Protein AF-A0A183HU06-F1 (afdb_monomer)

Organism: NCBI:txid387005

Radius of gyration: 24.89 Å; Cα contacts (8 Å, |Δi|>4): 146; chains: 1; bounding box: 61×45×62 Å

pLDDT: mean 78.55, std 15.26, range [36.47, 95.75]

InterPro domains:
  IPR001423 Lysophospholipase patatin, conserved site [PS01237] (102-134)
  IPR002641 Patatin-like phospholipase domain [PF01734] (99-147)
  IPR002641 Patatin-like phospholipase domain [PS51635] (99-165)
  IPR016035 Acyl transferase/acyl hydrolase/lysophospholipase [SSF52151] (93-153)
  IPR050301 Neuropathy target esterase [PTHR14226] (78-150)
  IPR056556 Lysophospholipase NTE1-like, P-loop domain [PF24179] (11-94)

Nearest PDB structures (foldseek):
  3coz-assembly1_B  TM=2.320E-01  e=1.753E+00  unclassified
  5ucr-assembly1_B  TM=2.185E-01  e=4.418E+00  Neisseria gonorrhoeae NCCP11945
  2ayi-assembly1_A  TM=1.490E-01  e=8.551E+00  Thermus thermophilus

Mean predicted aligned error: 17.25 Å

Structure (mmCIF, N/CA/C/O backbone):
data_AF-A0A183HU06-F1
#
_entry.id   AF-A0A183HU06-F1
#
loop_
_atom_site.group_PDB
_atom_site.id
_atom_site.type_symbol
_atom_site.label_atom_id
_atom_site.label_alt_id
_atom_site.label_comp_id
_atom_site.label_asym_id
_atom_site.label_entity_id
_atom_site.label_seq_id
_atom_site.pdbx_PDB_ins_code
_atom_site.Cartn_x
_atom_site.Cartn_y
_atom_site.Cartn_z
_atom_site.occupancy
_atom_site.B_iso_or_equiv
_atom_site.auth_seq_id
_atom_site.auth_comp_id
_atom_site.auth_asym_id
_atom_site.auth_atom_id
_atom_site.pdbx_PDB_model_num
ATOM 1 N N . MET A 1 1 ? 5.490 24.966 -41.490 1.00 43.06 1 MET A N 1
ATOM 2 C CA . MET A 1 1 ? 5.183 23.607 -40.992 1.00 43.06 1 MET A CA 1
ATOM 3 C C . MET A 1 1 ? 6.131 23.224 -39.852 1.00 43.06 1 MET A C 1
ATOM 5 O O . MET A 1 1 ? 6.080 22.094 -39.391 1.00 43.06 1 MET A O 1
ATOM 9 N N . ASP A 1 2 ? 6.903 24.188 -39.329 1.00 42.41 2 ASP A N 1
ATOM 10 C CA . ASP A 1 2 ? 8.056 23.944 -38.453 1.00 42.41 2 ASP A CA 1
ATOM 11 C C . ASP A 1 2 ? 7.879 24.479 -37.019 1.00 42.41 2 ASP A C 1
ATOM 13 O O . ASP A 1 2 ? 8.761 24.301 -36.191 1.00 42.41 2 ASP A O 1
ATOM 17 N N . ASP A 1 3 ? 6.718 25.052 -36.679 1.00 45.28 3 ASP A N 1
ATOM 18 C CA . ASP A 1 3 ? 6.440 25.573 -35.326 1.00 45.28 3 ASP A CA 1
ATOM 19 C C . ASP A 1 3 ? 5.817 24.537 -34.368 1.00 45.28 3 ASP A C 1
ATOM 21 O O . ASP A 1 3 ? 5.579 24.827 -33.198 1.00 45.28 3 ASP A O 1
ATOM 25 N N . TYR A 1 4 ? 5.561 23.306 -34.829 1.00 44.25 4 TYR A N 1
ATOM 26 C CA . TYR A 1 4 ? 4.956 22.242 -34.008 1.00 44.25 4 TYR A CA 1
ATOM 27 C C . TYR A 1 4 ? 5.978 21.354 -33.280 1.00 44.25 4 TYR A C 1
ATOM 29 O O . TYR A 1 4 ? 5.588 20.410 -32.597 1.00 44.25 4 TYR A O 1
ATOM 37 N N . LEU A 1 5 ? 7.275 21.649 -33.415 1.00 45.00 5 LEU A N 1
ATOM 38 C CA . LEU A 1 5 ? 8.372 20.881 -32.813 1.00 45.00 5 LEU A CA 1
ATOM 39 C C . LEU A 1 5 ? 9.197 21.680 -31.796 1.00 45.00 5 LEU A C 1
ATOM 41 O O . LEU A 1 5 ? 10.279 21.235 -31.417 1.00 45.00 5 LEU A O 1
ATOM 45 N N . ASN A 1 6 ? 8.683 22.805 -31.287 1.00 43.12 6 ASN A N 1
ATOM 46 C CA . ASN A 1 6 ? 9.233 23.414 -30.074 1.00 43.12 6 ASN A CA 1
ATOM 47 C C . ASN A 1 6 ? 8.864 22.548 -28.860 1.00 43.12 6 ASN A C 1
ATOM 49 O O . ASN A 1 6 ? 7.941 22.828 -28.097 1.00 43.12 6 ASN A O 1
ATOM 53 N N . MET A 1 7 ? 9.586 21.436 -28.723 1.00 45.59 7 MET A N 1
ATOM 54 C CA . MET A 1 7 ? 9.678 20.674 -27.491 1.00 45.59 7 MET A CA 1
ATOM 55 C C . MET A 1 7 ? 10.305 21.579 -26.432 1.00 45.59 7 MET A C 1
ATOM 57 O O . MET A 1 7 ? 11.437 22.027 -26.588 1.00 45.59 7 MET A O 1
ATOM 61 N N . ASN A 1 8 ? 9.545 21.844 -25.369 1.00 48.81 8 ASN A N 1
ATOM 62 C CA . ASN A 1 8 ? 10.015 22.552 -24.185 1.00 48.81 8 ASN A CA 1
ATOM 63 C C . ASN A 1 8 ? 11.359 21.977 -23.713 1.00 48.81 8 ASN A C 1
ATOM 65 O O . ASN A 1 8 ? 11.453 20.789 -23.400 1.00 48.81 8 ASN A O 1
ATOM 69 N N . GLU A 1 9 ? 12.360 22.849 -23.616 1.00 49.59 9 GLU A N 1
ATOM 70 C CA . GLU A 1 9 ? 13.701 22.623 -23.058 1.00 49.59 9 GLU A CA 1
ATOM 71 C C . GLU A 1 9 ? 13.705 22.353 -21.537 1.00 49.59 9 GLU A C 1
ATOM 73 O O . GLU A 1 9 ? 14.687 22.620 -20.850 1.00 49.59 9 GLU A O 1
ATOM 78 N N . ASP A 1 10 ? 12.649 21.757 -20.985 1.00 50.03 10 ASP A N 1
ATOM 79 C CA . ASP A 1 10 ? 12.653 21.291 -19.602 1.00 50.03 10 ASP A CA 1
ATOM 80 C C . ASP A 1 10 ? 12.955 19.796 -19.576 1.00 50.03 10 ASP A C 1
ATOM 82 O O . ASP A 1 10 ? 12.103 18.930 -19.778 1.00 50.03 10 ASP A O 1
ATOM 86 N N . SER A 1 11 ? 14.223 19.510 -19.302 1.00 44.97 11 SER A N 1
ATOM 87 C CA . SER A 1 11 ? 14.819 18.204 -19.018 1.00 44.97 11 SER A CA 1
ATOM 88 C C . SER A 1 11 ? 14.269 17.549 -17.737 1.00 44.97 11 SER A C 1
ATOM 90 O O . SER A 1 11 ? 15.010 17.139 -16.844 1.00 44.97 11 SER A O 1
ATOM 92 N N . ILE A 1 12 ? 12.948 17.378 -17.656 1.00 51.47 12 ILE A N 1
ATOM 93 C CA . ILE A 1 12 ? 12.271 16.606 -16.616 1.00 51.47 12 ILE A CA 1
ATOM 94 C C . ILE A 1 12 ? 11.474 15.482 -17.288 1.00 51.47 12 ILE A C 1
ATOM 96 O O . ILE A 1 12 ? 10.495 15.708 -17.994 1.00 51.47 12 ILE A O 1
ATOM 100 N N . ARG A 1 13 ? 11.901 14.241 -17.023 1.00 57.41 13 ARG A N 1
ATOM 101 C CA . ARG A 1 13 ? 11.302 12.959 -17.444 1.00 57.41 13 ARG A CA 1
ATOM 102 C C . ARG A 1 13 ? 9.927 12.681 -16.797 1.00 57.41 13 ARG A C 1
ATOM 104 O O . ARG A 1 13 ? 9.704 11.578 -16.302 1.00 57.41 13 ARG A O 1
ATOM 111 N N . THR A 1 14 ? 9.024 13.655 -16.731 1.00 67.12 14 THR A N 1
ATOM 112 C CA . THR A 1 14 ? 7.747 13.492 -16.017 1.00 67.12 14 THR A CA 1
ATOM 113 C C . THR A 1 14 ? 6.574 13.542 -16.983 1.00 67.12 14 THR A C 1
ATOM 115 O O . THR A 1 14 ? 6.260 14.597 -17.532 1.00 67.12 14 THR A O 1
ATOM 118 N N . ASN A 1 15 ? 5.901 12.400 -17.141 1.00 80.94 15 ASN A N 1
ATOM 119 C CA . ASN A 1 15 ? 4.612 12.318 -17.821 1.00 80.94 15 ASN A CA 1
ATOM 120 C C . ASN A 1 15 ? 3.562 13.062 -16.997 1.00 80.94 15 ASN A C 1
ATOM 122 O O . ASN A 1 15 ? 3.365 12.773 -15.815 1.00 80.94 15 ASN A O 1
ATOM 126 N N . LYS A 1 16 ? 2.908 14.041 -17.619 1.00 84.31 16 LYS A N 1
ATOM 127 C CA . LYS A 1 16 ? 1.883 14.863 -16.974 1.00 84.31 16 LYS A CA 1
ATOM 128 C C . LYS A 1 16 ? 0.518 14.388 -17.449 1.00 84.31 16 LYS A C 1
ATOM 130 O O . LYS A 1 16 ? 0.150 14.626 -18.593 1.00 84.31 16 LYS A O 1
ATOM 135 N N . GLU A 1 17 ? -0.209 13.714 -16.570 1.00 89.88 17 GLU A N 1
ATOM 136 C CA . GLU A 1 17 ? -1.526 13.147 -16.866 1.00 89.88 17 GLU A CA 1
ATOM 137 C C . GLU A 1 17 ? -2.641 14.061 -16.349 1.00 89.88 17 GLU A C 1
ATOM 139 O O . GLU A 1 17 ? -2.621 14.491 -15.193 1.00 89.88 17 GLU A O 1
ATOM 144 N N . LEU A 1 18 ? -3.636 14.344 -17.190 1.00 90.06 18 LEU A N 1
ATOM 145 C CA . LEU A 1 18 ? -4.829 15.100 -16.806 1.00 90.06 18 LEU A CA 1
ATOM 146 C C . LEU A 1 18 ? -5.941 14.152 -16.337 1.00 90.06 18 LEU A C 1
ATOM 148 O O . LEU A 1 18 ? -6.414 13.324 -17.110 1.00 90.06 18 LEU A O 1
ATOM 152 N N . ILE A 1 19 ? -6.427 14.301 -15.103 1.00 92.12 19 ILE A N 1
ATOM 153 C CA . ILE A 1 19 ? -7.569 13.521 -14.597 1.00 92.12 19 ILE A CA 1
ATOM 154 C C . ILE A 1 19 ? -8.828 14.389 -14.603 1.00 92.12 19 ILE A C 1
ATOM 156 O O . ILE A 1 19 ? -8.932 15.364 -13.861 1.00 92.12 19 ILE A O 1
ATOM 160 N N . LEU A 1 20 ? -9.806 14.001 -15.419 1.00 90.50 20 LEU A N 1
ATOM 161 C CA . LEU A 1 20 ? -11.112 14.645 -15.516 1.00 90.50 20 LEU A CA 1
ATOM 162 C C . LEU A 1 20 ? -12.152 13.844 -14.729 1.00 90.50 20 LEU A C 1
ATOM 164 O O . LEU A 1 20 ? -12.424 12.680 -15.041 1.00 90.50 20 LEU A O 1
ATOM 168 N N . LEU A 1 21 ? -12.744 14.481 -13.719 1.00 90.88 21 LEU A N 1
ATOM 169 C CA . LEU A 1 21 ? -13.745 13.873 -12.844 1.00 90.88 21 LEU A CA 1
ATOM 170 C C . LEU A 1 21 ? -15.165 14.194 -13.322 1.00 90.88 21 LEU A C 1
ATOM 172 O O . LEU A 1 21 ? -15.484 15.344 -13.615 1.00 90.88 21 LEU A O 1
ATOM 176 N N . TRP A 1 22 ? -16.021 13.175 -13.359 1.00 90.56 22 TRP A N 1
ATOM 177 C CA . TRP A 1 22 ? -17.393 13.257 -13.863 1.00 90.56 22 TRP A CA 1
ATOM 178 C C . TRP A 1 22 ? -18.393 12.772 -12.827 1.00 90.56 22 TRP A C 1
ATOM 180 O O . TRP A 1 22 ? -18.127 11.788 -12.142 1.00 90.56 22 TRP A O 1
ATOM 190 N N . ASP A 1 23 ? -19.569 13.397 -12.756 1.00 88.69 23 ASP A N 1
ATOM 191 C CA . ASP A 1 23 ? -20.661 12.872 -11.931 1.00 88.69 23 ASP A CA 1
ATOM 192 C C . ASP A 1 23 ? -20.995 11.428 -12.334 1.00 88.69 23 ASP A C 1
ATOM 194 O O . ASP A 1 23 ? -20.928 11.068 -13.514 1.00 88.69 23 ASP A O 1
ATOM 198 N N . GLU A 1 24 ? -21.381 10.613 -11.358 1.00 85.94 24 GLU A N 1
ATOM 199 C CA . GLU A 1 24 ? -21.746 9.205 -11.520 1.00 85.94 24 GLU A CA 1
ATOM 200 C C . GLU A 1 24 ? -22.768 8.961 -12.642 1.00 85.94 24 GLU A C 1
ATOM 202 O O . GLU A 1 24 ? -22.688 7.958 -13.349 1.00 85.94 24 GLU A O 1
ATOM 207 N N . LYS A 1 25 ? -23.701 9.898 -12.850 1.00 87.44 25 LYS A N 1
ATOM 208 C CA . LYS A 1 25 ? -24.755 9.803 -13.870 1.00 87.44 25 LYS A CA 1
ATOM 209 C C . LYS A 1 25 ? -24.302 10.242 -15.262 1.00 87.44 25 LYS A C 1
ATOM 211 O O . LYS A 1 25 ? -25.086 10.169 -16.208 1.00 87.44 25 LYS A O 1
ATOM 216 N N . THR A 1 26 ? -23.069 10.722 -15.407 1.00 89.62 26 THR A N 1
ATOM 217 C CA . THR A 1 26 ? -22.538 11.199 -16.686 1.00 89.62 26 THR A CA 1
ATOM 218 C C . THR A 1 26 ? -22.440 10.039 -17.673 1.00 89.62 26 THR A C 1
ATOM 220 O O . THR A 1 26 ? -21.592 9.157 -17.531 1.00 89.62 26 THR A O 1
ATOM 223 N N . VAL A 1 27 ? -23.283 10.056 -18.706 1.00 88.12 27 VAL A N 1
ATOM 224 C CA . VAL A 1 27 ? -23.321 9.004 -19.735 1.00 88.12 27 VAL A CA 1
ATOM 225 C C . VAL A 1 27 ? -22.048 9.020 -20.582 1.00 88.12 27 VAL A C 1
ATOM 227 O O . VAL A 1 27 ? -21.428 7.977 -20.768 1.00 88.12 27 VAL A O 1
ATOM 230 N N . GLU A 1 28 ? -21.598 10.198 -21.007 1.00 88.94 28 GLU A N 1
ATOM 231 C CA . GLU A 1 28 ? -20.401 10.378 -21.831 1.00 88.94 28 GLU A CA 1
ATOM 232 C C . GLU A 1 28 ? -19.649 11.666 -21.444 1.00 88.94 28 GLU A C 1
ATOM 234 O O . GLU A 1 28 ? -20.293 12.674 -21.130 1.00 88.94 28 GLU A O 1
ATOM 239 N N . PRO A 1 29 ? -18.304 11.667 -21.453 1.00 87.62 29 PRO A N 1
ATOM 240 C CA . PRO A 1 29 ? -17.522 12.887 -21.295 1.00 87.62 29 PRO A CA 1
ATOM 241 C C . PRO A 1 29 ? -17.736 13.861 -22.454 1.00 87.62 29 PRO A C 1
ATOM 243 O O . PRO A 1 29 ? -17.844 13.452 -23.608 1.00 87.62 29 PRO A O 1
ATOM 246 N N . ARG A 1 30 ? -17.754 15.164 -22.163 1.00 87.38 30 ARG A N 1
ATOM 247 C CA . ARG A 1 30 ? -17.916 16.221 -23.175 1.00 87.38 30 ARG A CA 1
ATOM 248 C C . ARG A 1 30 ? -16.953 17.371 -22.916 1.00 87.38 30 ARG A C 1
ATOM 250 O O . ARG A 1 30 ? -16.527 17.582 -21.790 1.00 87.38 30 ARG A O 1
ATOM 257 N N . GLY A 1 31 ? -16.612 18.133 -23.948 1.00 87.00 31 GLY A N 1
ATOM 258 C CA . GLY A 1 31 ? -15.758 19.311 -23.781 1.00 87.00 31 GLY A CA 1
ATOM 259 C C . GLY A 1 31 ? -14.275 18.997 -23.519 1.00 87.00 31 GLY A C 1
ATOM 260 O O . GLY A 1 31 ? -13.529 19.850 -23.055 1.00 87.00 31 GLY A O 1
ATOM 261 N N . THR A 1 32 ? -13.838 17.752 -23.737 1.00 87.00 32 THR A N 1
ATOM 262 C CA . THR A 1 32 ? -12.461 17.306 -23.457 1.00 87.00 32 THR A CA 1
ATOM 263 C C . THR A 1 32 ? -11.444 18.008 -24.347 1.00 87.00 32 THR A C 1
ATOM 265 O O . THR A 1 32 ? -10.360 18.361 -23.893 1.00 87.00 32 THR A O 1
ATOM 268 N N . ILE A 1 33 ? -11.799 18.254 -25.609 1.00 84.38 33 ILE A N 1
ATOM 269 C CA . ILE A 1 33 ? -10.890 18.865 -26.578 1.00 84.38 33 ILE A CA 1
ATOM 270 C C . ILE A 1 33 ? -10.537 20.309 -26.199 1.00 84.38 33 ILE A C 1
ATOM 272 O O . ILE A 1 33 ? -9.423 20.753 -26.454 1.00 84.38 33 ILE A O 1
ATOM 276 N N . GLU A 1 34 ? -11.439 21.030 -25.538 1.00 85.56 34 GLU A N 1
ATOM 277 C CA . GLU A 1 34 ? -11.220 22.384 -25.029 1.00 85.56 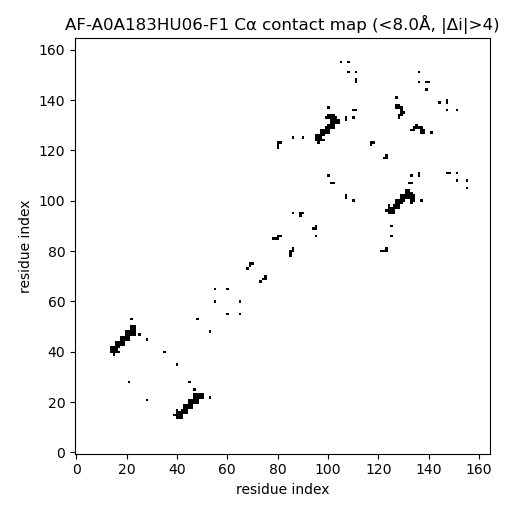34 GLU A CA 1
ATOM 278 C C . GLU A 1 34 ? -10.143 22.419 -23.942 1.00 85.56 34 GLU A C 1
ATOM 280 O O . GLU A 1 34 ? -9.350 23.355 -23.916 1.00 85.56 34 GLU A O 1
ATOM 285 N N . TRP A 1 35 ? -10.068 21.387 -23.097 1.00 80.81 35 TRP A N 1
ATOM 286 C CA . TRP A 1 35 ? -9.033 21.254 -22.066 1.00 80.81 35 TRP A CA 1
ATOM 287 C C . TRP A 1 35 ? -7.685 20.803 -22.625 1.00 80.81 35 TRP A C 1
ATOM 289 O O . TRP A 1 35 ? -6.645 21.127 -22.058 1.00 80.81 35 TRP A O 1
ATOM 299 N N . LEU A 1 36 ? -7.699 20.050 -23.726 1.00 82.56 36 LEU A N 1
ATOM 300 C CA . LEU A 1 36 ? -6.482 19.528 -24.344 1.00 82.56 36 LEU A CA 1
ATOM 301 C C . LEU A 1 36 ? -5.809 20.543 -25.276 1.00 82.56 36 LEU A C 1
ATOM 303 O O . LEU A 1 36 ? -4.585 20.523 -25.422 1.00 82.56 36 LEU A O 1
ATOM 307 N N . LYS A 1 37 ? -6.582 21.443 -25.895 1.00 85.19 37 LYS A N 1
ATOM 308 C CA . LYS A 1 37 ? -6.070 22.481 -26.802 1.00 85.19 37 LYS A CA 1
ATOM 309 C C . LYS A 1 37 ? -5.026 23.359 -26.106 1.00 85.19 37 LYS A C 1
ATOM 311 O O . LYS A 1 37 ? -5.327 24.040 -25.134 1.00 85.19 37 LYS A O 1
ATOM 316 N N . GLY A 1 38 ? -3.801 23.364 -26.637 1.00 78.88 38 GLY A N 1
ATOM 317 C CA . GLY A 1 38 ? -2.695 24.175 -26.112 1.00 78.88 38 GLY A CA 1
ATOM 318 C C . GLY A 1 38 ? -2.186 23.737 -24.734 1.00 78.88 38 GLY A C 1
ATOM 319 O O . GLY A 1 38 ? -1.414 24.462 -24.111 1.00 78.88 38 GLY A O 1
ATOM 320 N N . SER A 1 39 ? -2.621 22.574 -24.246 1.00 80.94 39 SER A N 1
ATOM 321 C CA . SER A 1 39 ? -2.152 22.019 -22.982 1.00 80.94 39 SER A CA 1
ATOM 322 C C . SER A 1 39 ? -0.835 21.260 -23.156 1.00 80.94 39 SER A C 1
ATOM 324 O O . SER A 1 39 ? -0.478 20.824 -24.248 1.00 80.94 39 SER A O 1
ATOM 326 N N . TRP A 1 40 ? -0.111 21.099 -22.054 1.00 82.56 40 TRP A N 1
ATOM 327 C CA . TRP A 1 40 ? 1.195 20.440 -21.982 1.00 82.56 40 TRP A CA 1
ATOM 328 C C . TRP A 1 40 ? 1.102 19.063 -21.299 1.00 82.56 40 TRP A C 1
ATOM 330 O O . TRP A 1 40 ? 2.073 18.584 -20.710 1.00 82.56 40 TRP A O 1
ATOM 340 N N . PHE A 1 41 ? -0.084 18.445 -21.343 1.00 85.94 41 PHE A N 1
ATOM 341 C CA . PHE A 1 41 ? -0.332 17.111 -20.796 1.00 85.94 41 PHE A CA 1
ATOM 342 C C . PHE A 1 41 ? 0.093 16.023 -21.789 1.00 85.94 41 PHE A C 1
ATOM 344 O O . PHE A 1 41 ? -0.154 16.122 -22.989 1.00 85.94 41 PHE A O 1
ATOM 351 N N . SER A 1 42 ? 0.721 14.973 -21.269 1.00 86.75 42 SER A N 1
ATOM 352 C CA . SER A 1 42 ? 1.155 13.783 -22.008 1.00 86.75 42 SER A CA 1
ATOM 353 C C . SER A 1 42 ? -0.003 12.822 -22.300 1.00 86.75 42 SER A C 1
ATOM 355 O O . SER A 1 42 ? 0.061 12.057 -23.260 1.00 86.75 42 SER A O 1
ATOM 357 N N . GLY A 1 43 ? -1.066 12.885 -21.496 1.00 85.94 43 GLY A N 1
ATOM 358 C CA . GLY A 1 43 ? -2.246 12.037 -21.598 1.00 85.94 43 GLY A CA 1
ATOM 359 C C . GLY A 1 43 ? -3.387 12.536 -20.710 1.00 85.94 43 GLY A C 1
ATOM 360 O O . GLY A 1 43 ? -3.280 13.567 -20.035 1.00 85.94 43 GLY A O 1
ATOM 361 N N . HIS A 1 44 ? -4.526 11.843 -20.770 1.00 91.06 44 HIS A N 1
ATOM 362 C CA . HIS A 1 44 ? -5.693 12.176 -19.961 1.00 91.06 44 HIS A CA 1
ATOM 363 C C . HIS A 1 44 ? -6.537 10.945 -19.610 1.00 91.06 44 HIS A C 1
ATOM 365 O O . HIS A 1 44 ? -6.636 9.986 -20.376 1.00 91.06 44 HIS A O 1
ATOM 371 N N . HIS A 1 45 ? -7.199 11.010 -18.456 1.00 92.06 45 HIS A N 1
ATOM 372 C CA . HIS A 1 45 ? -8.079 9.979 -17.926 1.00 92.06 45 HIS A CA 1
ATOM 373 C C . HIS A 1 45 ? -9.436 10.563 -17.552 1.00 92.06 45 HIS A C 1
ATOM 375 O O . HIS A 1 45 ? -9.540 11.672 -17.029 1.00 92.06 45 HIS A O 1
ATOM 381 N N . HIS A 1 46 ? -10.482 9.771 -17.764 1.00 92.75 46 HIS A N 1
ATOM 382 C CA . HIS A 1 46 ? -11.842 10.106 -17.371 1.00 92.75 46 HIS A CA 1
ATOM 383 C C . HIS A 1 46 ? -12.296 9.173 -16.260 1.00 92.75 46 HIS A C 1
ATOM 385 O O . HIS A 1 46 ? -12.337 7.958 -16.448 1.00 92.75 46 HIS A O 1
ATOM 391 N N . ILE A 1 47 ? -12.658 9.741 -15.112 1.00 92.44 47 ILE A N 1
ATOM 392 C CA . ILE A 1 47 ? -13.114 8.976 -13.953 1.00 92.44 47 ILE A CA 1
ATOM 393 C C . ILE A 1 47 ? -14.509 9.455 -13.573 1.00 92.44 47 ILE A C 1
ATOM 395 O O . ILE A 1 47 ? -14.715 10.634 -13.290 1.00 92.44 47 ILE A O 1
ATOM 399 N N . ARG A 1 48 ? -15.477 8.534 -13.542 1.00 91.56 48 ARG A N 1
ATOM 400 C CA . ARG A 1 48 ? -16.767 8.794 -12.896 1.00 91.56 48 ARG A CA 1
ATOM 401 C C . ARG A 1 48 ? -16.590 8.681 -11.389 1.00 91.56 48 ARG A C 1
ATOM 403 O O . ARG A 1 48 ? -16.078 7.676 -10.900 1.00 91.56 48 ARG A O 1
ATOM 410 N N . ILE A 1 49 ? -17.022 9.699 -10.661 1.00 87.25 49 ILE A N 1
ATOM 411 C CA . ILE A 1 49 ? -16.942 9.752 -9.207 1.00 87.25 49 ILE A CA 1
ATOM 412 C C . ILE A 1 49 ? -18.315 9.495 -8.598 1.00 87.25 49 ILE A C 1
ATOM 414 O O . ILE A 1 49 ? -19.326 10.033 -9.039 1.00 87.25 49 ILE A O 1
ATOM 418 N N . HIS A 1 50 ? -18.346 8.649 -7.570 1.00 82.56 50 HIS A N 1
ATOM 419 C CA . HIS A 1 50 ? -19.573 8.308 -6.855 1.00 82.56 50 HIS A CA 1
ATOM 420 C C . HIS A 1 50 ? -20.181 9.558 -6.208 1.00 82.56 50 HIS A C 1
ATOM 422 O O . HIS A 1 50 ? -19.438 10.402 -5.693 1.00 82.56 50 HIS A O 1
ATOM 428 N N . LYS A 1 51 ? -21.518 9.642 -6.126 1.00 83.62 51 LYS A N 1
ATOM 429 C CA . LYS A 1 51 ? -22.251 10.798 -5.555 1.00 83.62 51 LYS A CA 1
ATOM 430 C C . LYS A 1 51 ? -21.702 11.311 -4.212 1.00 83.62 51 LYS A C 1
ATOM 432 O O . LYS A 1 51 ? -21.756 12.501 -3.921 1.00 83.62 51 LYS A O 1
ATOM 437 N N . ARG A 1 52 ? -21.108 10.422 -3.406 1.00 80.88 52 ARG A N 1
ATOM 438 C CA . ARG A 1 52 ? -20.481 10.739 -2.107 1.00 80.88 52 ARG A CA 1
ATOM 439 C C . ARG A 1 52 ? -19.300 11.720 -2.182 1.00 80.88 52 ARG A C 1
ATOM 441 O O . ARG A 1 52 ? -18.949 12.331 -1.177 1.00 80.88 52 ARG A O 1
ATOM 448 N N . MET A 1 53 ? -18.657 11.833 -3.342 1.00 78.94 53 MET A N 1
ATOM 449 C CA . MET A 1 53 ? -17.530 12.746 -3.560 1.00 78.94 53 MET A CA 1
ATOM 450 C C . MET A 1 53 ? -18.000 14.164 -3.900 1.00 78.94 53 MET A C 1
ATOM 452 O O . MET A 1 53 ? -17.279 15.117 -3.635 1.00 78.94 53 MET A O 1
ATOM 456 N N . VAL A 1 54 ? -19.221 14.308 -4.430 1.00 82.62 54 VAL A N 1
ATOM 457 C CA . VAL A 1 54 ? -19.804 15.590 -4.872 1.00 82.62 54 VAL A CA 1
ATOM 458 C C . VAL A 1 54 ? -20.966 16.072 -4.000 1.00 82.62 54 VAL A C 1
ATOM 460 O O . VAL A 1 54 ? -21.514 17.142 -4.237 1.00 82.62 54 VAL A O 1
ATOM 463 N N . GLN A 1 55 ? -21.345 15.312 -2.969 1.00 84.00 55 GLN A N 1
ATOM 464 C CA . GLN A 1 55 ? -22.464 15.650 -2.078 1.00 84.00 55 GLN A CA 1
ATOM 465 C C . GLN A 1 55 ? -22.199 16.856 -1.161 1.00 84.00 55 GLN A C 1
ATOM 467 O O . GLN A 1 55 ? -23.122 17.363 -0.524 1.00 84.00 55 GLN A O 1
ATOM 472 N N . TRP A 1 56 ? -20.946 17.302 -1.055 1.00 86.75 56 TRP A N 1
ATOM 473 C CA . TRP A 1 56 ? -20.537 18.322 -0.096 1.00 86.75 56 TRP A CA 1
ATOM 474 C C . TRP A 1 56 ? -20.714 19.728 -0.657 1.00 86.75 56 TRP A C 1
ATOM 476 O O . TRP A 1 56 ? -20.153 20.086 -1.691 1.00 86.75 56 TRP A O 1
ATOM 486 N N . ASN A 1 57 ? -21.439 20.571 0.076 1.00 89.06 57 ASN A N 1
ATOM 487 C CA . ASN A 1 57 ? -21.434 22.003 -0.184 1.00 89.06 57 ASN A CA 1
ATOM 488 C C . ASN A 1 57 ? -20.239 22.638 0.534 1.00 89.06 57 ASN A C 1
ATOM 490 O O . ASN A 1 57 ? -20.338 22.990 1.707 1.00 89.06 57 ASN A O 1
ATOM 494 N N . LEU A 1 58 ? -19.131 22.820 -0.186 1.00 83.94 58 LEU A N 1
ATOM 495 C CA . LEU A 1 58 ? -17.871 23.340 0.366 1.00 83.94 58 LEU A CA 1
ATOM 496 C C . LEU A 1 58 ? -17.962 24.780 0.905 1.00 83.94 58 LEU A C 1
ATOM 498 O O . LEU A 1 58 ? -17.065 25.228 1.606 1.00 83.94 58 LEU A O 1
ATOM 502 N N . LYS A 1 59 ? -19.049 25.516 0.626 1.00 89.06 59 LYS A N 1
ATOM 503 C CA . LYS A 1 59 ? -19.311 26.823 1.260 1.00 89.06 59 LYS A CA 1
ATOM 504 C C . LYS A 1 59 ? -19.926 26.699 2.659 1.00 89.06 59 LYS A C 1
ATOM 506 O O . LYS A 1 59 ? -20.031 27.700 3.358 1.00 89.06 59 LYS A O 1
ATOM 511 N N . LYS A 1 60 ? -20.409 25.509 3.027 1.00 90.12 60 LYS A N 1
ATOM 512 C CA . LYS A 1 60 ? -21.157 25.237 4.266 1.00 90.12 60 LYS A CA 1
ATOM 513 C C . LYS A 1 60 ? -20.524 24.158 5.146 1.00 90.12 60 LYS A C 1
ATOM 515 O O . LYS A 1 60 ? -20.965 24.000 6.276 1.00 90.12 60 LYS A O 1
ATOM 520 N N . VAL A 1 61 ? -19.567 23.399 4.621 1.00 89.06 61 VAL A N 1
ATOM 521 C CA . VAL A 1 61 ? -18.974 22.229 5.278 1.00 89.06 61 VAL A CA 1
ATOM 522 C C . VAL A 1 61 ? -17.459 22.374 5.233 1.00 89.06 61 VAL A C 1
ATOM 524 O O . VAL A 1 61 ? -16.910 22.660 4.167 1.00 89.06 61 VAL A O 1
ATOM 527 N N . SER A 1 62 ? -16.801 22.200 6.378 1.00 90.69 62 SER A N 1
ATOM 528 C CA . SER A 1 62 ? -15.342 22.230 6.476 1.00 90.69 62 SER A CA 1
ATOM 529 C C . SER A 1 62 ? -14.726 20.877 6.109 1.00 90.69 62 SER A C 1
ATOM 531 O O . SER A 1 62 ? -15.392 19.843 6.136 1.00 90.69 62 SER A O 1
ATOM 533 N N . GLU A 1 63 ? -13.431 20.862 5.797 1.00 86.56 63 GLU A N 1
ATOM 534 C CA . GLU A 1 63 ? -12.692 19.618 5.550 1.00 86.56 63 GLU A CA 1
ATOM 535 C C . GLU A 1 63 ? -12.769 18.655 6.746 1.00 86.56 63 GLU A C 1
ATOM 537 O O . GLU A 1 63 ? -13.018 17.464 6.564 1.00 86.56 63 GLU A O 1
ATOM 542 N N . SER A 1 64 ? -12.663 19.173 7.974 1.00 87.88 64 SER A N 1
ATOM 543 C CA . SER A 1 64 ? -12.784 18.375 9.200 1.00 87.88 64 SER A CA 1
ATOM 544 C C . SER A 1 64 ? -14.149 17.709 9.359 1.00 87.88 64 SER A C 1
ATOM 546 O O . SER A 1 64 ? -14.215 16.576 9.833 1.00 87.88 64 SER A O 1
ATOM 548 N N . ASP A 1 65 ? -15.232 18.365 8.934 1.00 87.88 65 ASP A N 1
ATOM 549 C CA . ASP A 1 65 ? -16.578 17.780 8.985 1.00 87.88 65 ASP A CA 1
ATOM 550 C C . ASP A 1 65 ? -16.699 16.609 8.001 1.00 87.88 65 ASP A C 1
ATOM 552 O O . ASP A 1 65 ? -17.286 15.572 8.319 1.00 87.88 65 ASP A O 1
ATOM 556 N N . ILE A 1 66 ? -16.102 16.757 6.812 1.00 86.94 66 ILE A N 1
ATOM 557 C CA . ILE A 1 66 ? -16.067 15.710 5.787 1.00 86.94 66 ILE A CA 1
ATOM 558 C C . ILE A 1 66 ? -15.274 14.509 6.307 1.00 86.94 66 ILE A C 1
ATOM 560 O O . ILE A 1 66 ? -15.781 13.388 6.271 1.00 86.94 66 ILE A O 1
ATOM 564 N N . VAL A 1 67 ? -14.064 14.731 6.828 1.00 83.81 67 VAL A N 1
ATOM 565 C CA . VAL A 1 67 ? -13.216 13.666 7.392 1.00 83.81 67 VAL A CA 1
ATOM 566 C C . VAL A 1 67 ? -13.940 12.946 8.530 1.00 83.81 67 VAL A C 1
ATOM 568 O O . VAL A 1 67 ? -14.078 11.724 8.478 1.00 83.81 67 VAL A O 1
ATOM 571 N N . SER A 1 68 ? -14.508 13.694 9.482 1.00 84.06 68 SER A N 1
ATOM 572 C CA . SER A 1 68 ? -15.246 13.133 10.623 1.00 84.06 68 SER A CA 1
ATOM 573 C C . SER A 1 68 ? -16.434 12.278 10.175 1.00 84.06 68 SER A C 1
ATOM 575 O O . SER A 1 68 ? -16.665 11.194 10.711 1.00 84.06 68 SER A O 1
ATOM 577 N N . TYR A 1 69 ? -17.179 12.723 9.156 1.00 83.56 69 TYR A N 1
ATOM 578 C CA . TYR A 1 69 ? -18.272 11.938 8.587 1.00 83.56 69 TYR A CA 1
ATOM 579 C C . TYR A 1 69 ? -17.779 10.599 8.034 1.00 83.56 69 TYR A C 1
ATOM 581 O O . TYR A 1 69 ? -18.392 9.567 8.313 1.00 83.56 69 TYR A O 1
ATOM 589 N N . TYR A 1 70 ? -16.690 10.595 7.262 1.00 78.81 70 TYR A N 1
ATOM 590 C CA . TYR A 1 70 ? -16.139 9.360 6.708 1.00 78.81 70 TYR A CA 1
ATOM 591 C 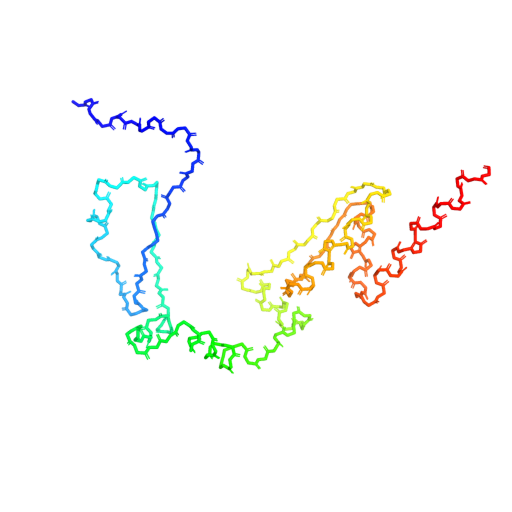C . TYR A 1 70 ? -15.611 8.436 7.809 1.00 78.81 70 TYR A C 1
ATOM 593 O O . TYR A 1 70 ? -15.902 7.244 7.766 1.00 78.81 70 TYR A O 1
ATOM 601 N N . GLU A 1 71 ? -14.918 8.964 8.816 1.00 78.56 71 GLU A N 1
ATOM 602 C CA . GLU A 1 71 ? -14.434 8.183 9.960 1.00 78.56 71 GLU A CA 1
ATOM 603 C C . GLU A 1 71 ? -15.569 7.509 10.734 1.00 78.56 71 GLU A C 1
ATOM 605 O O . GLU A 1 71 ? -15.479 6.329 11.057 1.00 78.56 71 GLU A O 1
ATOM 610 N N . GLN A 1 72 ? -16.670 8.222 10.973 1.00 77.94 72 GLN A N 1
ATOM 611 C CA . GLN A 1 72 ? -17.788 7.710 11.769 1.00 77.94 72 GLN A CA 1
ATOM 612 C C . GLN A 1 72 ? -18.744 6.809 10.977 1.00 77.94 72 GLN A C 1
ATOM 614 O O . GLN A 1 72 ? -19.287 5.855 11.529 1.00 77.94 72 GLN A O 1
ATOM 619 N N . ASN A 1 73 ? -18.973 7.102 9.692 1.00 71.44 73 ASN A N 1
ATOM 620 C CA . ASN A 1 73 ? -20.053 6.479 8.914 1.00 71.44 73 ASN A CA 1
ATOM 621 C C . ASN A 1 73 ? -19.561 5.501 7.844 1.00 71.44 73 ASN A C 1
ATOM 623 O O . ASN A 1 73 ? -20.345 4.689 7.359 1.00 71.44 73 ASN A O 1
ATOM 627 N N . ILE A 1 74 ? -18.290 5.585 7.440 1.00 66.56 74 ILE A N 1
ATOM 628 C CA . ILE A 1 74 ? -17.720 4.735 6.381 1.00 66.56 74 ILE A CA 1
ATOM 629 C C . ILE A 1 74 ? -16.573 3.881 6.921 1.00 66.56 74 ILE A C 1
ATOM 631 O O . ILE A 1 74 ? -16.498 2.696 6.610 1.00 66.56 74 ILE A O 1
ATOM 635 N N . TYR A 1 75 ? -15.722 4.454 7.770 1.00 64.31 75 TYR A N 1
ATOM 636 C CA . TYR A 1 75 ? -14.597 3.778 8.417 1.00 64.31 75 TYR A CA 1
ATOM 637 C C . TYR A 1 75 ? -14.888 3.419 9.884 1.00 64.31 75 TYR A C 1
ATOM 639 O O . TYR A 1 75 ? -13.966 3.114 10.633 1.00 64.31 75 TYR A O 1
ATOM 647 N N . GLY A 1 76 ? -16.167 3.427 10.290 1.00 51.50 76 GLY A N 1
ATOM 648 C CA . GLY A 1 76 ? -16.608 3.322 11.691 1.00 51.50 76 GLY A CA 1
ATOM 649 C C . GLY A 1 76 ? -16.236 2.022 12.414 1.00 51.50 76 GLY A C 1
ATOM 650 O O . GLY A 1 76 ? -16.393 1.922 13.628 1.00 51.50 76 GLY A O 1
ATOM 651 N N . GLY A 1 77 ? -15.702 1.033 11.700 1.00 56.00 77 GLY A N 1
ATOM 652 C CA . GLY A 1 77 ? -14.973 -0.076 12.301 1.00 56.00 77 GLY A CA 1
ATOM 653 C C . GLY A 1 77 ? -13.506 -0.003 11.904 1.00 56.00 77 GLY A C 1
ATOM 654 O O . GLY A 1 77 ? -13.202 0.172 10.724 1.00 56.00 77 GLY A O 1
ATOM 655 N N . LYS A 1 78 ? -12.590 -0.237 12.858 1.00 49.94 78 LYS A N 1
ATOM 656 C CA . LYS A 1 78 ? -11.246 -0.720 12.513 1.00 49.94 78 LYS A CA 1
ATOM 657 C C . LYS A 1 78 ? -11.451 -1.948 11.635 1.00 49.94 78 LYS A C 1
ATOM 659 O O . LYS A 1 78 ? -11.827 -3.004 12.140 1.00 49.94 78 LYS A O 1
ATOM 664 N N . VAL A 1 79 ? -11.250 -1.798 10.328 1.00 47.97 79 VAL A N 1
ATOM 665 C CA . VAL A 1 79 ? -11.116 -2.945 9.440 1.00 47.97 79 VAL A CA 1
ATOM 666 C C . VAL A 1 79 ? -9.964 -3.726 10.028 1.00 47.97 79 VAL A C 1
ATOM 668 O O . VAL A 1 79 ? -8.835 -3.235 10.066 1.00 47.97 79 VAL A O 1
ATOM 671 N N . ASP A 1 80 ? -10.263 -4.900 10.568 1.00 58.28 80 ASP A N 1
ATOM 672 C CA . ASP A 1 80 ? -9.218 -5.793 11.010 1.00 58.28 80 ASP A CA 1
ATOM 673 C C . ASP A 1 80 ? -8.419 -6.146 9.755 1.00 58.28 80 ASP A C 1
ATOM 675 O O . ASP A 1 80 ? -8.871 -6.892 8.879 1.00 58.28 80 ASP A O 1
ATOM 679 N N . SER A 1 81 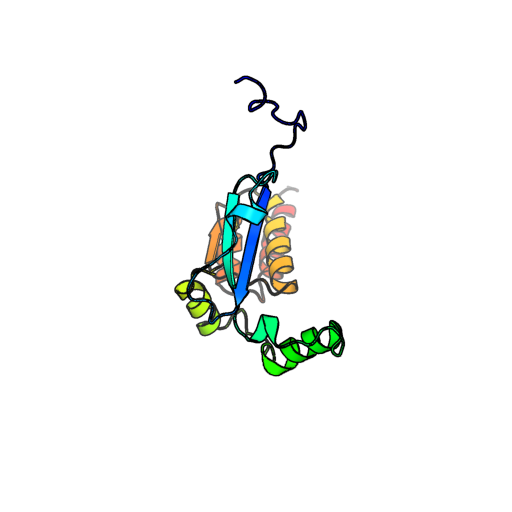? -7.254 -5.513 9.622 1.00 56.53 81 SER A N 1
ATOM 680 C CA . SER A 1 81 ? -6.344 -5.706 8.500 1.00 56.53 81 SER A CA 1
ATOM 681 C C . SER A 1 81 ? -5.888 -7.162 8.419 1.00 56.53 81 SER A C 1
ATOM 683 O O . SER A 1 81 ? -5.488 -7.605 7.339 1.00 56.53 81 SER A O 1
ATOM 685 N N . ARG A 1 82 ? -6.028 -7.914 9.522 1.00 59.91 82 ARG A N 1
ATOM 686 C CA . ARG A 1 82 ? -5.745 -9.343 9.645 1.0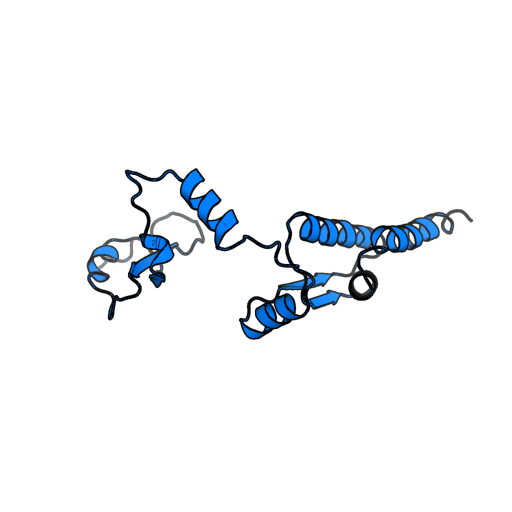0 59.91 82 ARG A CA 1
ATOM 687 C C . ARG A 1 82 ? -6.962 -10.240 9.418 1.00 59.91 82 ARG A C 1
ATOM 689 O O . ARG A 1 82 ? -6.755 -11.441 9.275 1.00 59.91 82 ARG A O 1
ATOM 696 N N . SER A 1 83 ? -8.183 -9.702 9.342 1.00 74.50 83 SER A N 1
ATOM 697 C CA . SER A 1 83 ? -9.374 -10.515 9.079 1.00 74.50 83 SER A CA 1
ATOM 698 C C . SER A 1 83 ? -9.244 -11.213 7.730 1.00 74.50 83 SER A C 1
ATOM 700 O O . SER A 1 83 ? -8.978 -10.574 6.706 1.00 74.50 83 SER A O 1
ATOM 702 N N . ASP A 1 84 ? -9.478 -12.523 7.724 1.00 79.81 84 ASP A N 1
ATOM 703 C CA . ASP A 1 84 ? -9.436 -13.335 6.509 1.00 79.81 84 ASP A CA 1
ATOM 704 C C . ASP A 1 84 ? -10.425 -12.827 5.457 1.00 79.81 84 ASP A C 1
ATOM 706 O O . ASP A 1 84 ? -10.111 -12.832 4.270 1.00 79.81 84 ASP A O 1
ATOM 710 N N . PHE A 1 85 ? -11.572 -12.281 5.874 1.00 82.88 85 PHE A N 1
ATOM 711 C CA . PHE A 1 85 ? -12.522 -11.644 4.960 1.00 82.88 85 PHE A CA 1
ATOM 712 C C . PHE A 1 85 ? -11.954 -10.375 4.325 1.00 82.88 85 PHE A C 1
ATOM 714 O O . PHE A 1 85 ? -12.091 -10.189 3.117 1.00 82.88 85 PHE A O 1
ATOM 721 N N . SER A 1 86 ? -11.276 -9.525 5.101 1.00 83.38 86 SER A N 1
ATOM 722 C CA . SER A 1 86 ? -10.602 -8.331 4.577 1.00 83.38 86 SER A CA 1
ATOM 723 C C . SER A 1 86 ? -9.485 -8.704 3.598 1.00 83.38 86 SER A C 1
ATOM 725 O O . SER A 1 86 ? -9.344 -8.067 2.553 1.00 83.38 86 SER A O 1
ATOM 727 N N . ARG A 1 87 ? -8.712 -9.757 3.903 1.00 84.06 87 ARG A N 1
ATOM 728 C CA . ARG A 1 87 ? -7.663 -10.293 3.020 1.00 84.06 87 ARG A CA 1
ATOM 729 C C . ARG A 1 87 ? -8.261 -10.843 1.725 1.00 84.06 87 ARG A C 1
ATOM 731 O O . ARG A 1 87 ? -7.812 -10.479 0.641 1.00 84.06 87 ARG A O 1
ATOM 738 N N . LEU A 1 88 ? -9.313 -11.656 1.821 1.00 87.12 88 LEU A N 1
ATOM 739 C CA . LEU A 1 88 ? -10.029 -12.190 0.661 1.00 87.12 88 LEU A CA 1
ATOM 740 C C . LEU A 1 88 ? -10.623 -11.073 -0.200 1.00 87.12 88 LEU A C 1
ATOM 742 O O . LEU A 1 88 ? -10.467 -11.105 -1.416 1.00 87.12 88 LEU A O 1
ATOM 746 N N . ALA A 1 89 ? -11.241 -10.057 0.403 1.00 87.19 89 ALA A N 1
ATOM 747 C CA . ALA A 1 89 ? -11.773 -8.911 -0.327 1.00 87.19 89 ALA A CA 1
ATOM 748 C C . ALA A 1 89 ? -10.670 -8.173 -1.101 1.00 87.19 89 ALA A C 1
ATOM 750 O O . ALA A 1 89 ? -10.857 -7.855 -2.275 1.00 87.19 89 ALA A O 1
ATOM 751 N N . ARG A 1 90 ? -9.497 -7.949 -0.493 1.00 90.25 90 ARG A N 1
ATOM 752 C CA . ARG A 1 90 ? -8.348 -7.344 -1.188 1.00 90.25 90 ARG A CA 1
ATOM 753 C C . ARG A 1 90 ? -7.847 -8.207 -2.343 1.00 90.25 90 ARG A C 1
ATOM 755 O O . ARG A 1 90 ? -7.607 -7.672 -3.419 1.00 90.25 90 ARG A O 1
ATOM 762 N N . ILE A 1 91 ? -7.764 -9.525 -2.164 1.00 87.06 91 ILE A N 1
ATOM 763 C CA . ILE A 1 91 ? -7.379 -10.458 -3.236 1.00 87.06 91 ILE A CA 1
ATOM 764 C C . ILE A 1 91 ? -8.385 -10.409 -4.392 1.00 87.06 91 ILE A C 1
ATOM 766 O O . ILE A 1 91 ? -7.994 -10.208 -5.538 1.00 87.06 91 ILE A O 1
ATOM 770 N N . LEU A 1 92 ? -9.680 -10.536 -4.097 1.00 89.88 92 LEU A N 1
ATOM 771 C CA . LEU A 1 92 ? -10.741 -10.578 -5.108 1.00 89.88 92 LEU A CA 1
ATOM 772 C C . LEU A 1 92 ? -10.918 -9.250 -5.851 1.00 89.88 92 LEU A C 1
ATOM 774 O O . LEU A 1 92 ? -11.345 -9.243 -7.001 1.00 89.88 92 LEU A O 1
ATOM 778 N N . THR A 1 93 ? -10.588 -8.130 -5.208 1.00 90.44 93 THR A N 1
ATOM 779 C CA . THR A 1 93 ? -10.673 -6.790 -5.809 1.00 90.44 93 THR A CA 1
ATOM 780 C C . THR A 1 93 ? -9.369 -6.327 -6.458 1.00 90.44 93 THR A C 1
ATOM 782 O O . THR A 1 93 ? -9.324 -5.215 -6.976 1.00 90.44 93 THR A O 1
ATOM 785 N N . GLY A 1 94 ? -8.312 -7.149 -6.444 1.00 86.31 94 GLY A N 1
ATOM 786 C CA . GLY A 1 94 ? -7.011 -6.794 -7.022 1.00 86.31 94 GLY A CA 1
ATOM 787 C C . GLY A 1 94 ? -6.216 -5.754 -6.220 1.00 86.31 94 GLY A C 1
ATOM 788 O O . GLY A 1 94 ? -5.297 -5.149 -6.756 1.00 86.31 94 GLY A O 1
ATOM 789 N N . ASN A 1 95 ? -6.550 -5.554 -4.943 1.00 87.75 95 ASN A N 1
ATOM 790 C CA . ASN A 1 95 ? -5.907 -4.602 -4.027 1.00 87.75 95 ASN A CA 1
ATOM 791 C C . ASN A 1 95 ? -5.022 -5.297 -2.973 1.00 87.75 95 ASN A C 1
ATOM 793 O O . ASN A 1 95 ? -4.751 -4.725 -1.917 1.00 87.75 95 ASN A O 1
ATOM 797 N N . ALA A 1 96 ? -4.635 -6.553 -3.208 1.00 89.94 96 ALA A N 1
ATOM 798 C CA . ALA A 1 96 ? -3.786 -7.301 -2.288 1.00 89.94 96 ALA A CA 1
ATOM 799 C C . ALA A 1 96 ? -2.359 -6.742 -2.256 1.00 89.94 96 ALA A C 1
ATOM 801 O O . ALA A 1 96 ? -1.793 -6.392 -3.292 1.00 89.94 96 ALA A O 1
ATOM 802 N N . ILE A 1 97 ? -1.763 -6.709 -1.064 1.00 91.81 97 ILE A N 1
ATOM 803 C CA . ILE A 1 97 ? -0.395 -6.227 -0.854 1.00 91.81 97 ILE A CA 1
ATOM 804 C C . ILE A 1 97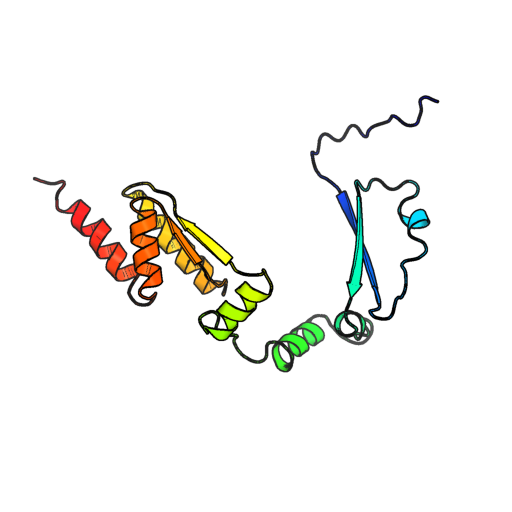 ? 0.526 -7.411 -0.557 1.00 91.81 97 ILE A C 1
ATOM 806 O O . ILE A 1 97 ? 0.388 -8.097 0.459 1.00 91.81 97 ILE A O 1
ATOM 810 N N . GLY A 1 98 ? 1.486 -7.635 -1.455 1.00 93.56 98 GLY A N 1
ATOM 811 C CA . GLY A 1 98 ? 2.553 -8.619 -1.295 1.00 93.56 98 GLY A CA 1
ATOM 812 C C . GLY A 1 98 ? 3.870 -7.972 -0.869 1.00 93.56 98 GLY A C 1
ATOM 813 O O . GLY A 1 98 ? 4.278 -6.964 -1.442 1.00 93.56 98 GLY A O 1
ATOM 814 N N . VAL A 1 99 ? 4.561 -8.573 0.101 1.00 94.62 99 VAL A N 1
ATOM 815 C CA . VAL A 1 99 ? 5.887 -8.137 0.565 1.00 94.62 99 VAL A CA 1
ATOM 816 C C . VAL A 1 99 ? 6.937 -9.190 0.221 1.00 94.62 99 VAL A C 1
ATOM 818 O O . VAL A 1 99 ? 6.780 -10.364 0.552 1.00 94.62 99 VAL A O 1
ATOM 821 N N . VAL A 1 100 ? 8.032 -8.773 -0.421 1.00 95.75 100 VAL A N 1
ATOM 822 C CA . VAL A 1 100 ? 9.156 -9.654 -0.773 1.00 95.75 100 VAL A CA 1
ATOM 823 C C . VAL A 1 100 ? 10.429 -9.177 -0.080 1.00 95.75 100 VAL A C 1
ATOM 825 O O . VAL A 1 100 ? 10.891 -8.060 -0.304 1.00 95.75 100 VAL A O 1
ATOM 828 N N . LEU A 1 101 ? 11.008 -10.036 0.758 1.00 94.69 101 LEU A N 1
ATOM 829 C CA . LEU A 1 101 ? 12.178 -9.732 1.578 1.00 94.69 101 LEU A CA 1
ATOM 830 C C . LEU A 1 101 ? 13.458 -10.306 0.953 1.00 94.69 101 LEU A C 1
ATOM 832 O O . LEU A 1 101 ? 13.608 -11.519 0.783 1.00 94.69 101 LEU A O 1
ATOM 836 N N . GLY A 1 102 ? 14.412 -9.434 0.630 1.00 92.56 102 GLY A N 1
ATOM 837 C CA . GLY A 1 102 ? 15.707 -9.834 0.070 1.00 92.56 102 GLY A CA 1
ATOM 838 C C . GLY A 1 102 ? 16.609 -10.603 1.051 1.00 92.56 102 GLY A C 1
ATOM 839 O O . GLY A 1 102 ? 16.435 -10.547 2.268 1.00 92.56 102 GLY A O 1
ATOM 840 N N . GLY A 1 103 ? 17.617 -11.302 0.522 1.00 89.81 103 GLY A N 1
ATOM 841 C CA . GLY A 1 103 ? 18.710 -11.866 1.326 1.00 89.81 103 GLY A CA 1
ATOM 842 C C . GLY A 1 103 ? 19.667 -10.786 1.861 1.00 89.81 103 GLY A C 1
ATOM 843 O O . GLY A 1 103 ? 19.571 -9.626 1.470 1.00 89.81 103 GLY A O 1
ATOM 844 N N . GLY A 1 104 ? 20.607 -11.149 2.744 1.00 81.38 104 GLY A N 1
ATOM 845 C CA . GLY A 1 104 ? 21.580 -10.171 3.274 1.00 81.38 104 GLY A CA 1
ATOM 846 C C . GLY A 1 104 ? 22.298 -10.509 4.588 1.00 81.38 104 GLY A C 1
ATOM 847 O O . GLY A 1 104 ? 22.914 -9.621 5.178 1.00 81.38 104 GLY A O 1
ATOM 848 N N . GLY A 1 105 ? 22.220 -11.755 5.076 1.00 80.12 105 GLY A N 1
ATOM 849 C CA . GLY A 1 105 ? 22.909 -12.190 6.301 1.00 80.12 105 GLY A CA 1
ATOM 850 C C . GLY A 1 105 ? 22.516 -11.371 7.539 1.00 80.12 105 GLY A C 1
ATOM 851 O O . GLY A 1 105 ? 21.331 -11.135 7.771 1.00 80.12 105 GLY A O 1
ATOM 852 N N . ALA A 1 106 ? 23.513 -10.901 8.301 1.00 73.12 106 ALA A N 1
ATOM 853 C CA . ALA A 1 106 ? 23.340 -10.115 9.533 1.00 73.12 106 ALA A CA 1
ATOM 854 C C . ALA A 1 106 ? 22.466 -8.853 9.359 1.00 73.12 106 ALA A C 1
ATOM 856 O O . ALA A 1 106 ? 21.747 -8.457 10.273 1.00 73.12 106 ALA A O 1
ATOM 857 N N . ARG A 1 107 ? 22.468 -8.238 8.166 1.00 79.69 107 ARG A N 1
ATOM 858 C CA . ARG A 1 107 ? 21.653 -7.043 7.869 1.00 79.69 107 ARG A CA 1
ATOM 859 C C . ARG A 1 107 ? 20.164 -7.356 7.683 1.00 79.69 107 ARG A C 1
ATOM 861 O O . ARG A 1 107 ? 19.355 -6.434 7.621 1.00 79.69 107 ARG A O 1
ATOM 868 N N . GLY A 1 108 ? 19.789 -8.636 7.633 1.00 80.69 108 GLY A N 1
ATOM 869 C CA . GLY A 1 108 ? 18.403 -9.083 7.494 1.00 80.69 108 GLY A CA 1
ATOM 870 C C . GLY A 1 108 ? 17.487 -8.647 8.640 1.00 80.69 108 GLY A C 1
ATOM 871 O O . GLY A 1 108 ? 16.281 -8.564 8.434 1.00 80.69 108 GLY A O 1
ATOM 872 N N . ALA A 1 109 ? 18.034 -8.288 9.809 1.00 81.56 109 ALA A N 1
ATOM 873 C CA . ALA A 1 109 ? 17.261 -7.748 10.930 1.00 81.56 109 ALA A CA 1
ATOM 874 C C . ALA A 1 109 ? 16.451 -6.490 10.555 1.00 81.56 109 ALA A C 1
ATOM 876 O O . ALA A 1 109 ? 15.383 -6.257 11.120 1.00 81.56 109 ALA A O 1
ATOM 877 N N . ALA A 1 110 ? 16.906 -5.716 9.560 1.00 87.94 110 ALA A N 1
ATOM 878 C CA . ALA A 1 110 ? 16.192 -4.541 9.062 1.00 87.94 110 ALA A CA 1
ATOM 879 C C . ALA A 1 110 ? 14.786 -4.869 8.521 1.00 87.94 110 ALA A C 1
ATOM 881 O O . ALA A 1 110 ? 13.885 -4.037 8.631 1.00 87.94 110 ALA A O 1
ATOM 882 N N . HIS A 1 111 ? 14.563 -6.089 8.012 1.00 90.75 111 HIS A N 1
ATOM 883 C CA . HIS A 1 111 ? 13.246 -6.529 7.533 1.00 90.75 111 HIS A CA 1
ATOM 884 C C . HIS A 1 111 ? 12.183 -6.489 8.631 1.00 90.75 111 HIS A C 1
ATOM 886 O O . HIS A 1 111 ? 11.035 -6.160 8.354 1.00 90.75 111 HIS A O 1
ATOM 892 N N . VAL A 1 112 ? 12.557 -6.751 9.887 1.00 88.56 112 VAL A N 1
ATOM 893 C CA . VAL A 1 112 ? 11.628 -6.662 11.026 1.00 88.56 112 VAL A CA 1
ATOM 894 C C . VAL A 1 112 ? 11.147 -5.228 11.232 1.00 88.56 112 VAL A C 1
ATOM 896 O O . VAL A 1 112 ? 9.957 -5.009 11.444 1.00 88.56 112 VAL A O 1
ATOM 899 N N . GLY A 1 113 ? 12.046 -4.248 11.102 1.00 88.69 113 GLY A N 1
ATOM 900 C CA . GLY A 1 113 ? 11.692 -2.830 11.188 1.00 88.69 113 GLY A CA 1
ATOM 901 C C . GLY A 1 113 ? 10.709 -2.408 10.095 1.00 88.69 113 GLY A C 1
ATOM 902 O O . GLY A 1 113 ? 9.756 -1.688 10.376 1.00 88.69 113 GLY A O 1
ATOM 903 N N . VAL A 1 114 ? 10.885 -2.916 8.870 1.00 91.62 114 VAL A N 1
ATOM 904 C CA . VAL A 1 114 ? 9.951 -2.672 7.757 1.00 91.62 114 VAL A CA 1
ATOM 905 C C . VAL A 1 114 ? 8.570 -3.256 8.059 1.00 91.62 114 VAL A C 1
ATOM 907 O O . VAL A 1 114 ? 7.571 -2.550 7.952 1.00 91.62 114 VAL A O 1
ATOM 910 N N . LEU A 1 115 ? 8.504 -4.521 8.486 1.00 89.94 115 LEU A N 1
ATOM 911 C CA . LEU A 1 115 ? 7.237 -5.190 8.809 1.00 89.94 115 LEU A CA 1
ATOM 912 C C . LEU A 1 115 ? 6.499 -4.494 9.962 1.00 89.94 115 LEU A C 1
ATOM 914 O O . LEU A 1 115 ? 5.280 -4.326 9.909 1.00 89.94 115 LEU A O 1
ATOM 918 N N . ARG A 1 116 ? 7.239 -4.035 10.977 1.00 85.25 116 ARG A N 1
ATOM 919 C CA . ARG A 1 116 ? 6.699 -3.236 12.081 1.00 85.25 116 ARG A CA 1
ATOM 920 C C . ARG A 1 116 ? 6.136 -1.904 11.595 1.00 85.25 116 ARG A C 1
ATOM 922 O O . ARG A 1 116 ? 5.005 -1.577 11.938 1.00 85.25 116 ARG A O 1
ATOM 929 N N . ALA A 1 117 ? 6.889 -1.163 10.785 1.00 87.69 117 ALA A N 1
ATOM 930 C CA . ALA A 1 117 ? 6.444 0.125 10.264 1.00 87.69 117 ALA A CA 1
ATOM 931 C C . ALA A 1 117 ? 5.157 -0.019 9.438 1.00 87.69 117 ALA A C 1
ATOM 933 O O . ALA A 1 117 ? 4.231 0.774 9.602 1.00 87.69 117 ALA A O 1
ATOM 934 N N . MET A 1 118 ? 5.057 -1.065 8.609 1.00 88.81 118 MET A N 1
ATOM 935 C CA . MET A 1 118 ? 3.826 -1.378 7.875 1.00 88.81 118 MET A CA 1
ATOM 936 C C . MET A 1 118 ? 2.648 -1.627 8.824 1.00 88.81 118 MET A C 1
ATOM 938 O O . MET A 1 118 ? 1.569 -1.076 8.611 1.00 88.81 118 MET A O 1
ATOM 942 N N . GLN A 1 119 ? 2.858 -2.391 9.901 1.00 82.88 119 GLN A N 1
ATOM 943 C CA . GLN A 1 119 ? 1.821 -2.642 10.903 1.00 82.88 119 GLN A CA 1
ATOM 944 C C . GLN A 1 119 ? 1.388 -1.364 11.637 1.00 82.88 119 GLN A C 1
ATOM 946 O O . GLN A 1 119 ? 0.190 -1.140 11.799 1.00 82.88 119 GLN A O 1
ATOM 951 N N . GLU A 1 120 ? 2.334 -0.531 12.075 1.00 82.56 120 GLU A N 1
ATOM 952 C CA . GLU A 1 120 ? 2.058 0.727 12.785 1.00 82.56 120 GLU A CA 1
ATOM 953 C C . GLU A 1 120 ? 1.242 1.708 11.930 1.00 82.56 120 GLU A C 1
ATOM 955 O O . GLU A 1 120 ? 0.388 2.418 12.456 1.00 82.56 120 GLU A O 1
ATOM 960 N N . HIS A 1 121 ? 1.438 1.692 10.609 1.00 85.50 121 HIS A N 1
ATOM 961 C CA . HIS A 1 121 ? 0.693 2.522 9.657 1.00 85.50 121 HIS A CA 1
ATOM 962 C C . HIS A 1 121 ? -0.586 1.851 9.127 1.00 85.50 121 HIS A C 1
ATOM 964 O O . HIS A 1 121 ? -1.244 2.391 8.241 1.00 85.50 121 HIS A O 1
ATOM 970 N N . GLY A 1 122 ? -0.948 0.670 9.639 1.00 82.56 122 GLY A N 1
ATOM 971 C CA . GLY A 1 122 ? -2.157 -0.044 9.225 1.00 82.56 122 GLY A CA 1
ATOM 972 C C . GLY A 1 122 ? -2.114 -0.592 7.795 1.00 82.56 122 GLY A C 1
ATOM 973 O O . GLY A 1 122 ? -3.166 -0.890 7.231 1.00 82.56 122 GLY A O 1
ATOM 974 N N . ILE A 1 123 ? -0.926 -0.747 7.205 1.00 87.06 123 ILE A N 1
ATOM 975 C CA . ILE A 1 123 ? -0.749 -1.313 5.865 1.00 87.06 123 ILE A CA 1
ATOM 976 C C . ILE A 1 123 ? -0.847 -2.845 5.972 1.00 87.06 123 ILE A C 1
ATOM 978 O O . ILE A 1 123 ? -0.012 -3.459 6.645 1.00 87.06 123 ILE A O 1
ATOM 982 N N . PRO A 1 124 ? -1.849 -3.493 5.347 1.00 88.12 124 PRO A N 1
ATOM 983 C CA . PRO A 1 124 ? -1.989 -4.943 5.412 1.00 88.12 124 PRO A CA 1
ATOM 984 C C . PRO A 1 124 ? -0.881 -5.647 4.621 1.00 88.12 124 PRO A C 1
ATOM 986 O O . PRO A 1 124 ? -0.436 -5.158 3.587 1.00 88.12 124 PRO A O 1
ATOM 989 N N . ILE A 1 125 ? -0.474 -6.827 5.092 1.00 90.06 125 ILE A N 1
ATOM 990 C CA . ILE A 1 125 ? 0.392 -7.754 4.355 1.00 90.06 125 ILE A CA 1
ATOM 991 C C . ILE A 1 125 ? -0.443 -9.001 4.071 1.00 90.06 125 ILE A C 1
ATOM 993 O O . ILE A 1 125 ? -0.768 -9.771 4.977 1.00 90.06 125 ILE A O 1
ATOM 997 N N . ASP A 1 126 ? -0.838 -9.166 2.813 1.00 90.44 126 ASP A N 1
ATOM 998 C CA . ASP A 1 126 ? -1.714 -10.255 2.371 1.00 90.44 126 ASP A CA 1
ATOM 999 C C . ASP A 1 126 ? -0.915 -11.470 1.900 1.00 90.44 126 ASP A C 1
ATOM 1001 O O . ASP A 1 126 ? -1.374 -12.605 2.015 1.00 90.44 126 ASP A O 1
ATOM 1005 N N . MET A 1 127 ? 0.293 -11.225 1.394 1.00 91.19 127 MET A N 1
ATOM 1006 C CA . MET A 1 127 ? 1.247 -12.241 0.969 1.00 91.19 127 MET A CA 1
ATOM 1007 C C . MET A 1 127 ? 2.650 -11.829 1.400 1.00 91.19 127 MET A C 1
ATOM 1009 O O . MET A 1 127 ? 3.012 -10.655 1.315 1.00 91.19 127 MET A O 1
ATOM 1013 N N . ILE A 1 128 ? 3.462 -12.792 1.828 1.00 93.44 128 ILE A N 1
ATOM 1014 C CA . ILE A 1 128 ? 4.860 -12.544 2.169 1.00 93.44 128 ILE A CA 1
ATOM 1015 C C . ILE A 1 128 ? 5.753 -13.635 1.589 1.00 93.44 128 ILE A C 1
ATOM 1017 O O . ILE A 1 128 ? 5.414 -14.816 1.611 1.00 93.44 128 ILE A O 1
ATOM 1021 N N . GLY A 1 129 ? 6.903 -13.233 1.064 1.00 94.19 129 GLY A N 1
ATOM 1022 C CA . GLY A 1 129 ? 7.929 -14.133 0.559 1.00 94.19 129 GLY A CA 1
ATOM 1023 C C . GLY A 1 129 ? 9.316 -13.540 0.754 1.00 94.19 129 GLY A C 1
ATOM 1024 O O . GLY A 1 129 ? 9.470 -12.389 1.162 1.00 94.19 129 GLY A O 1
ATOM 1025 N N . GLY A 1 130 ? 10.352 -14.314 0.456 1.00 94.44 130 GLY A N 1
ATOM 1026 C CA . GLY A 1 130 ? 11.715 -13.807 0.517 1.00 94.44 130 GLY A CA 1
ATOM 1027 C C . GLY A 1 130 ? 12.767 -14.845 0.164 1.00 94.44 130 GLY A C 1
ATOM 1028 O O . GLY A 1 130 ? 12.443 -15.993 -0.129 1.00 94.44 130 GLY A O 1
ATOM 1029 N N . THR A 1 131 ? 14.033 -14.430 0.226 1.00 94.75 131 THR A N 1
ATOM 1030 C CA . THR A 1 131 ? 15.200 -15.265 -0.103 1.00 94.75 131 THR A CA 1
ATOM 1031 C C . THR A 1 131 ? 16.165 -15.334 1.080 1.00 94.75 131 THR A C 1
ATOM 1033 O O . THR A 1 131 ? 16.496 -14.308 1.674 1.00 94.75 131 THR A O 1
ATOM 1036 N N . SER A 1 132 ? 16.668 -16.532 1.411 1.00 92.12 132 SER A N 1
ATOM 1037 C CA . SER A 1 132 ? 17.623 -16.751 2.514 1.00 92.12 132 SER A CA 1
ATOM 1038 C C . SER A 1 132 ? 17.088 -16.188 3.846 1.00 92.12 132 SER A C 1
ATOM 1040 O O . SER 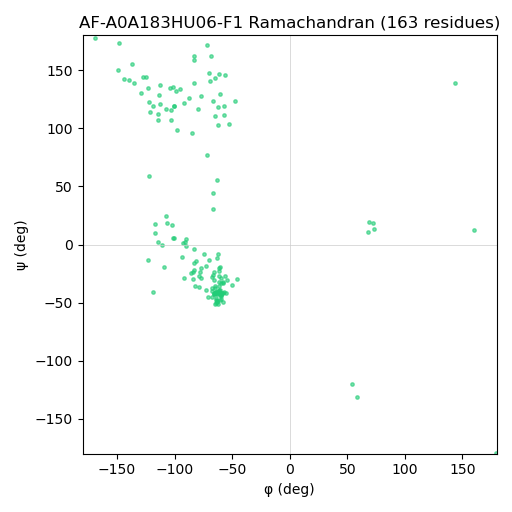A 1 132 ? 16.010 -16.590 4.279 1.00 92.12 132 SER A O 1
ATOM 1042 N N . ILE A 1 133 ? 17.776 -15.234 4.482 1.00 90.25 133 ILE A N 1
ATOM 1043 C CA . ILE A 1 133 ? 17.310 -14.595 5.724 1.00 90.25 133 ILE A CA 1
ATOM 1044 C C . ILE A 1 133 ? 15.938 -13.916 5.564 1.00 90.25 133 ILE A C 1
ATOM 1046 O O . ILE A 1 133 ? 15.134 -13.932 6.492 1.00 90.25 133 ILE A O 1
ATOM 1050 N N . GLY A 1 134 ? 15.628 -13.389 4.374 1.00 91.12 134 GLY A N 1
ATOM 1051 C CA . GLY A 1 134 ? 14.313 -12.828 4.069 1.00 91.12 134 GLY A CA 1
ATOM 1052 C C . GLY A 1 134 ? 13.212 -13.891 4.026 1.00 91.12 134 GLY A C 1
ATOM 1053 O O . GLY A 1 134 ? 12.118 -13.647 4.524 1.00 91.12 134 GLY A O 1
ATOM 1054 N N . ALA A 1 135 ? 13.506 -15.096 3.518 1.00 92.25 135 ALA A N 1
ATOM 1055 C CA . ALA A 1 135 ? 12.572 -16.228 3.557 1.00 92.25 135 ALA A CA 1
ATOM 1056 C C . ALA A 1 135 ? 12.299 -16.665 4.999 1.00 92.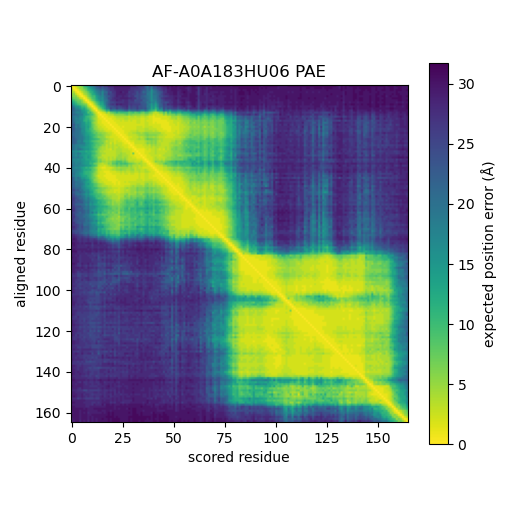25 135 ALA A C 1
ATOM 1058 O O . ALA A 1 135 ? 11.160 -16.925 5.374 1.00 92.25 135 ALA A O 1
ATOM 1059 N N . MET A 1 136 ? 13.355 -16.708 5.814 1.00 88.81 136 MET A N 1
ATOM 1060 C CA . MET A 1 136 ? 13.270 -17.092 7.217 1.00 88.81 136 MET A CA 1
ATOM 1061 C C . MET A 1 136 ? 12.394 -16.110 8.014 1.00 88.81 136 MET A C 1
ATOM 1063 O O . MET A 1 136 ? 11.470 -16.535 8.703 1.00 88.81 136 MET A O 1
ATOM 1067 N N . ILE A 1 137 ? 12.625 -14.800 7.866 1.00 89.75 137 ILE A N 1
ATOM 1068 C CA . ILE A 1 137 ? 11.810 -13.750 8.503 1.00 89.75 137 ILE A CA 1
ATOM 1069 C C . ILE A 1 137 ? 10.376 -13.752 7.960 1.00 89.75 137 ILE A C 1
ATOM 1071 O O . ILE A 1 137 ? 9.431 -13.648 8.739 1.00 89.75 137 ILE A O 1
ATOM 1075 N N . GLY A 1 138 ? 10.193 -13.917 6.646 1.00 89.94 138 GLY A N 1
ATOM 1076 C CA . GLY A 1 138 ? 8.867 -14.015 6.035 1.00 89.94 138 GLY A CA 1
ATOM 1077 C C . GLY A 1 138 ? 8.066 -15.211 6.556 1.00 89.94 138 GLY A C 1
ATOM 1078 O O . GLY A 1 138 ? 6.889 -15.075 6.878 1.00 89.94 138 GLY A O 1
ATOM 1079 N N . GLY A 1 139 ? 8.722 -16.363 6.725 1.00 88.31 139 GLY A N 1
ATOM 1080 C CA . GLY A 1 139 ? 8.124 -17.557 7.321 1.00 88.31 139 GLY A CA 1
ATOM 1081 C C . GLY A 1 139 ? 7.733 -17.358 8.786 1.00 88.31 139 GLY A C 1
ATOM 1082 O O . GLY A 1 139 ? 6.648 -17.773 9.185 1.00 88.31 139 GLY A O 1
ATOM 1083 N N . LEU A 1 140 ? 8.568 -16.673 9.576 1.00 86.06 140 LEU A N 1
ATOM 1084 C CA . LEU A 1 140 ? 8.216 -16.296 10.948 1.00 86.06 140 LEU A CA 1
ATOM 1085 C C . LEU A 1 140 ? 6.986 -15.391 10.999 1.00 86.06 140 LEU A C 1
ATOM 1087 O O . LEU A 1 140 ? 6.071 -15.653 11.773 1.00 86.06 140 LEU A O 1
ATOM 1091 N N . TYR A 1 141 ? 6.957 -14.349 10.167 1.00 86.00 141 TYR A N 1
ATOM 1092 C CA . TYR A 1 141 ? 5.825 -13.429 10.099 1.00 86.00 141 TYR A CA 1
ATOM 1093 C C . TYR A 1 141 ? 4.525 -14.172 9.753 1.00 86.00 141 TYR A C 1
ATOM 1095 O O . TYR A 1 141 ? 3.496 -13.933 10.382 1.00 86.00 141 TYR A O 1
ATOM 1103 N N . ALA A 1 142 ? 4.580 -15.120 8.811 1.00 84.44 142 ALA A N 1
ATOM 1104 C CA . ALA A 1 142 ? 3.430 -15.931 8.413 1.00 84.44 142 ALA A CA 1
ATOM 1105 C C . ALA A 1 142 ? 2.922 -16.881 9.518 1.00 84.44 142 ALA A C 1
ATOM 1107 O O . ALA A 1 142 ? 1.745 -17.229 9.518 1.00 84.44 142 ALA A O 1
ATOM 1108 N N . GLN A 1 143 ? 3.779 -17.291 10.462 1.00 78.88 143 GLN A N 1
ATOM 1109 C CA . GLN A 1 143 ? 3.380 -18.102 11.622 1.00 78.88 143 GLN A CA 1
ATOM 1110 C C . GLN A 1 143 ? 2.670 -17.287 12.714 1.00 78.88 143 GLN A C 1
ATOM 1112 O O . GLN A 1 143 ? 1.969 -17.869 13.538 1.00 78.88 143 GLN A O 1
ATOM 1117 N N . GLY A 1 144 ? 2.845 -15.964 12.733 1.00 69.44 144 GLY A N 1
ATOM 1118 C CA . GLY A 1 144 ? 2.243 -15.074 13.723 1.00 69.44 144 GLY A CA 1
ATOM 1119 C C . GLY A 1 144 ? 3.173 -13.928 14.116 1.00 69.44 144 GLY A C 1
ATOM 1120 O O . GLY A 1 144 ? 4.375 -14.108 14.302 1.00 69.44 144 GLY A O 1
ATOM 1121 N N . VAL A 1 145 ? 2.607 -12.727 14.255 1.00 60.88 145 VAL A N 1
ATOM 1122 C CA . VAL A 1 145 ? 3.386 -11.485 14.419 1.00 60.88 145 VAL A CA 1
ATOM 1123 C C . VAL A 1 145 ? 3.830 -11.237 15.866 1.00 60.88 145 VAL A C 1
ATOM 1125 O O . VAL A 1 145 ? 4.794 -10.513 16.096 1.00 60.88 145 VAL A O 1
ATOM 1128 N N . GLU A 1 146 ? 3.151 -11.842 16.842 1.00 60.91 146 GLU A N 1
ATOM 1129 C CA . GLU A 1 146 ? 3.331 -11.544 18.273 1.00 60.91 146 GLU A CA 1
ATOM 1130 C C . GLU A 1 146 ? 4.714 -11.929 18.814 1.00 60.91 146 GLU A C 1
ATOM 1132 O O . GLU A 1 146 ? 5.183 -11.310 19.763 1.00 60.91 146 GLU A O 1
ATOM 1137 N N . ASP A 1 147 ? 5.404 -12.868 18.163 1.00 64.75 147 ASP A N 1
ATOM 1138 C CA . ASP A 1 147 ? 6.717 -13.364 18.598 1.00 64.75 147 ASP A CA 1
ATOM 1139 C C . ASP A 1 147 ? 7.835 -13.077 17.572 1.00 64.75 147 ASP A C 1
ATOM 1141 O O . ASP A 1 147 ? 8.957 -13.573 17.677 1.00 64.75 147 ASP A O 1
ATOM 1145 N N . LEU A 1 148 ? 7.556 -12.267 16.540 1.00 76.19 148 LEU A N 1
ATOM 1146 C CA . LEU A 1 148 ? 8.511 -12.019 15.456 1.00 76.19 148 LEU A CA 1
ATOM 1147 C C . LEU A 1 148 ? 9.761 -11.282 15.950 1.00 76.19 148 LEU A C 1
ATOM 1149 O O . LEU A 1 148 ? 10.880 -11.725 15.692 1.00 76.19 148 LEU A O 1
ATOM 1153 N N . GLU A 1 149 ? 9.591 -10.164 16.664 1.00 74.12 149 GLU A N 1
ATOM 1154 C CA . GLU A 1 149 ? 10.731 -9.379 17.153 1.00 74.12 149 GLU A CA 1
ATOM 1155 C C . GLU A 1 149 ? 11.593 -10.188 18.131 1.00 74.12 149 GLU A C 1
ATOM 1157 O O . GLU A 1 149 ? 12.823 -10.155 18.053 1.00 74.12 149 GLU A O 1
ATOM 1162 N N . GLN A 1 150 ? 10.962 -10.940 19.034 1.00 71.44 150 GLN A N 1
ATOM 1163 C CA . GLN A 1 150 ? 11.650 -11.716 20.062 1.00 71.44 150 GLN A CA 1
ATOM 1164 C C . GLN A 1 150 ? 12.395 -12.919 19.464 1.00 71.44 150 GLN A C 1
ATOM 1166 O O . GLN A 1 150 ? 13.583 -13.106 19.754 1.00 71.44 150 GLN A O 1
ATOM 1171 N N . ARG A 1 151 ? 11.767 -13.674 18.552 1.00 74.75 151 ARG A N 1
ATOM 1172 C CA . ARG A 1 151 ? 12.423 -14.784 17.839 1.00 74.75 151 ARG A CA 1
ATOM 1173 C C . ARG A 1 151 ? 13.571 -14.297 16.965 1.00 74.75 151 ARG A C 1
ATOM 1175 O O . ARG A 1 151 ? 14.650 -14.886 17.003 1.00 74.75 151 ARG A O 1
ATOM 1182 N N . VAL A 1 152 ? 13.395 -13.188 16.247 1.00 73.88 152 VAL A N 1
ATOM 1183 C CA . VAL A 1 152 ? 14.464 -12.636 15.406 1.00 73.88 152 VAL A CA 1
ATOM 1184 C C . VAL A 1 152 ? 15.646 -12.140 16.246 1.00 73.88 152 VAL A C 1
ATOM 1186 O O . VAL A 1 152 ? 16.794 -12.431 15.902 1.00 73.88 152 VAL A O 1
ATOM 1189 N N . ARG A 1 153 ? 15.405 -11.470 17.383 1.00 74.75 153 ARG A N 1
ATOM 1190 C CA . ARG A 1 153 ? 16.478 -11.075 18.317 1.00 74.75 153 ARG A CA 1
ATOM 1191 C C . ARG A 1 153 ? 17.313 -12.272 18.773 1.00 74.75 153 ARG A C 1
ATOM 1193 O O . ARG A 1 153 ? 18.536 -12.164 18.809 1.00 74.75 153 ARG A O 1
ATOM 1200 N N . SER A 1 154 ? 16.683 -13.412 19.065 1.00 73.62 154 SER A N 1
ATOM 1201 C CA . SER A 1 154 ? 17.407 -14.619 19.490 1.00 73.62 154 SER A CA 1
ATOM 1202 C C . SER A 1 154 ? 18.403 -15.115 18.431 1.00 73.62 154 SER A C 1
ATOM 1204 O O . SER A 1 154 ? 19.531 -15.468 18.762 1.00 73.62 154 SER A O 1
ATOM 1206 N N . TRP A 1 155 ? 18.048 -15.055 17.146 1.00 72.44 155 TRP A N 1
ATOM 1207 C CA . TRP A 1 155 ? 18.908 -15.529 16.058 1.00 72.44 155 TRP A CA 1
ATOM 1208 C C . TRP A 1 155 ? 20.107 -14.616 15.798 1.00 72.44 155 TRP A C 1
ATOM 1210 O O . TRP A 1 155 ? 21.222 -15.093 15.571 1.00 72.44 155 TRP A O 1
ATOM 1220 N N . PHE A 1 156 ? 19.900 -13.301 15.879 1.00 70.38 156 PHE A N 1
ATOM 1221 C CA . PHE A 1 156 ? 20.982 -12.340 15.671 1.00 70.38 156 PHE A CA 1
ATOM 1222 C C . PHE A 1 156 ? 21.900 -12.197 16.897 1.00 70.38 156 PHE A C 1
ATOM 1224 O O . PHE A 1 156 ? 23.084 -11.932 16.713 1.00 70.38 156 PHE A O 1
ATOM 1231 N N . MET A 1 157 ? 21.418 -12.445 18.125 1.00 62.25 157 MET A N 1
ATOM 1232 C CA . MET A 1 157 ? 22.275 -12.452 19.325 1.00 62.25 157 MET A CA 1
ATOM 1233 C C . MET A 1 157 ? 23.087 -13.743 19.497 1.00 62.25 157 MET A C 1
ATOM 1235 O O . MET A 1 157 ? 24.250 -13.672 19.887 1.00 62.25 157 MET A O 1
ATOM 1239 N N . VAL A 1 158 ? 22.538 -14.919 19.156 1.00 55.34 158 VAL A N 1
ATOM 1240 C CA . VAL A 1 158 ? 23.288 -16.198 19.214 1.00 55.34 158 VAL A CA 1
ATOM 1241 C C . VAL A 1 158 ? 24.507 -16.187 18.279 1.00 55.34 158 VAL A C 1
ATOM 1243 O O . VAL A 1 158 ? 25.521 -16.827 18.567 1.00 55.34 158 VAL A O 1
ATOM 1246 N N . SER A 1 159 ? 24.446 -15.391 17.209 1.00 50.72 159 SER A N 1
ATOM 1247 C CA . SER A 1 159 ? 25.550 -15.205 16.261 1.00 50.72 159 SER A CA 1
ATOM 1248 C C . SER A 1 159 ? 26.715 -14.368 16.816 1.00 50.72 159 SER A C 1
ATOM 1250 O O . SER A 1 159 ? 27.810 -14.453 16.273 1.00 50.72 159 SER A O 1
ATOM 1252 N N . TYR A 1 160 ? 26.518 -13.591 17.890 1.00 45.00 160 TYR A N 1
ATOM 1253 C CA . TYR A 1 160 ? 27.584 -12.783 18.506 1.00 45.00 160 TYR A CA 1
ATOM 1254 C C . TYR A 1 160 ? 28.418 -13.583 19.521 1.00 45.00 160 TYR A C 1
ATOM 1256 O O . TYR A 1 160 ? 29.578 -13.276 19.759 1.00 45.00 160 TYR A O 1
ATOM 1264 N N . ILE A 1 161 ? 27.847 -14.646 20.097 1.00 49.75 161 ILE A N 1
ATOM 1265 C CA . ILE A 1 161 ? 28.507 -15.458 21.137 1.00 49.75 161 ILE A CA 1
ATOM 1266 C C . ILE A 1 161 ? 29.456 -16.512 20.530 1.00 49.75 161 ILE A C 1
ATOM 1268 O O . ILE A 1 161 ? 30.333 -17.021 21.215 1.00 49.75 161 ILE A O 1
ATOM 1272 N N . HIS A 1 162 ? 29.342 -16.807 19.230 1.00 48.69 162 HIS A N 1
ATOM 1273 C CA . HIS A 1 162 ? 30.191 -17.795 18.545 1.00 48.69 162 HIS A CA 1
ATOM 1274 C C . HIS A 1 162 ? 31.339 -17.185 17.718 1.00 48.69 162 HIS 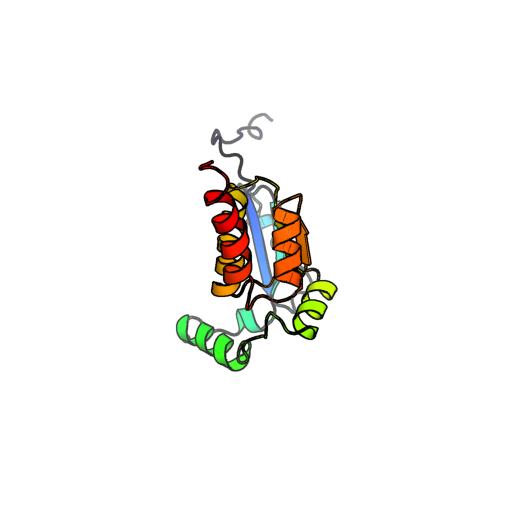A C 1
ATOM 1276 O O . HIS A 1 162 ? 32.033 -17.927 17.030 1.00 48.69 162 HIS A O 1
ATOM 1282 N N . SER A 1 163 ? 31.556 -15.863 17.766 1.00 44.25 163 SER A N 1
ATOM 1283 C CA . SER A 1 163 ? 32.707 -15.203 17.119 1.00 44.25 163 SER A CA 1
ATOM 1284 C C . SER A 1 163 ? 33.843 -14.831 18.081 1.00 44.25 163 SER A C 1
ATOM 1286 O O . SER A 1 163 ? 34.801 -14.195 17.654 1.00 44.25 163 SER A O 1
ATOM 1288 N N . GLU A 1 164 ? 33.751 -15.222 19.356 1.00 44.72 164 GLU A N 1
ATOM 1289 C CA . GLU A 1 164 ? 34.816 -15.072 20.361 1.00 44.72 164 GLU A CA 1
ATOM 1290 C C . GLU A 1 164 ? 35.219 -16.429 20.967 1.00 44.72 164 GLU A C 1
ATOM 1292 O O . GLU A 1 164 ? 35.102 -16.644 22.171 1.00 44.72 164 GLU A O 1
ATOM 1297 N N . ASN A 1 165 ? 35.673 -17.362 20.126 1.00 36.47 165 ASN A N 1
ATOM 1298 C CA . ASN A 1 165 ? 36.505 -18.501 20.541 1.00 36.47 165 ASN A CA 1
ATOM 1299 C C . ASN A 1 165 ? 37.425 -18.940 19.403 1.00 36.47 165 ASN A C 1
ATOM 1301 O O . ASN A 1 165 ? 36.906 -19.148 18.283 1.00 36.47 165 ASN A O 1
#

Foldseek 3Di:
DPPVPPDPPPPDPDAAEAEAEAEQPDPDDPPVVVVVVVDPHNYYDYDYDYVLVVVDPPVPDDPVNSVVCCCCPVVVDPPPLPDPVVLVVCVVVVNADEEEQEDDPLVSLVVLVVVVVCVVVVNHHSYYAYDDSRRVLSVVVVVDNPCSNVVVVVVNVVVVVVVPD

Solvent-accessible surface area (backbone atoms only — not comparable to full-atom values): 10283 Å² total; per-residue (Å²): 139,75,82,87,70,77,69,75,91,65,9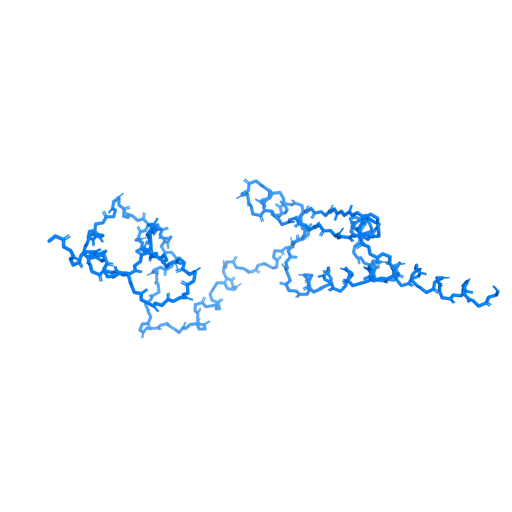5,62,99,67,85,38,70,44,79,46,81,37,59,61,83,60,87,68,92,73,72,61,65,71,67,52,60,94,50,90,57,74,46,73,45,82,44,71,40,58,65,85,79,70,69,69,56,73,94,81,48,56,72,68,56,53,51,51,48,41,46,62,74,72,49,62,55,85,73,52,62,78,36,66,67,53,41,49,50,24,52,78,70,72,65,56,39,72,46,76,32,62,58,59,63,86,65,36,64,56,55,56,57,52,56,48,52,34,53,78,70,67,50,55,76,68,40,70,39,44,38,70,49,16,27,54,53,30,52,42,46,75,76,41,67,92,52,37,68,62,56,50,49,53,60,64,53,60,61,61,68,71,75,76,122

Secondary structure (DSSP, 8-state):
--GGG-----------EEEEEEETT-SS--SHHHHHTT---SEEEEEEE-HHHH---TTT--HHHHHHHHHHHTS-S---TT-HHHHHHHHHTT---EEEEPP-GGGGGHHHHHHHHHHHTT---SEEEESTHHHHHHHHHHH-STTHHHHHHHHHHHHHHTS--

Sequence (165 aa):
MDDYLNMNEDSIRTNKELILLWDEKTVEPRGTIEWLKGSWFSGHHHIRIHKRMVQWNLKKVSESDIVSYYEQNIYGGKVDSRSDFSRLARILTGNAIGVVLGGGGARGAAHVGVLRAMQEHGIPIDMIGGTSIGAMIGGLYAQGVEDLEQRVRSWFMVSYIHSEN